Protein AF-A0A225W2Z8-F1 (afdb_monomer)

Structure (mmCIF, N/CA/C/O backbone):
data_AF-A0A225W2Z8-F1
#
_entry.id   AF-A0A225W2Z8-F1
#
loop_
_atom_site.group_PDB
_atom_site.id
_atom_site.type_symbol
_atom_site.label_atom_id
_atom_site.label_alt_id
_atom_site.label_comp_id
_atom_site.label_asym_id
_atom_site.label_entity_id
_atom_site.label_seq_id
_atom_site.pdbx_PDB_ins_code
_atom_site.Cartn_x
_atom_site.Cartn_y
_atom_site.Cartn_z
_atom_site.occupancy
_atom_site.B_iso_or_equiv
_atom_site.auth_seq_id
_atom_site.auth_comp_id
_atom_site.auth_asym_id
_atom_site.auth_atom_id
_atom_site.pdbx_PDB_model_num
ATOM 1 N N . MET A 1 1 ? -1.007 4.879 -26.611 1.00 34.97 1 MET A N 1
ATOM 2 C CA . MET A 1 1 ? -0.754 5.306 -25.219 1.00 34.97 1 MET A CA 1
ATOM 3 C C . MET A 1 1 ? 0.739 5.159 -24.977 1.00 34.97 1 MET A C 1
ATOM 5 O O . MET A 1 1 ? 1.202 4.058 -24.720 1.00 34.97 1 MET A O 1
ATOM 9 N N . TYR A 1 2 ? 1.500 6.225 -25.226 1.00 27.44 2 TYR A N 1
ATOM 10 C CA . TYR A 1 2 ? 2.958 6.210 -25.119 1.00 27.44 2 TYR A CA 1
ATOM 11 C C . TYR A 1 2 ? 3.340 6.467 -23.662 1.00 27.44 2 TYR A C 1
ATOM 13 O O . TYR A 1 2 ? 3.132 7.563 -23.153 1.00 27.44 2 TYR A O 1
ATOM 21 N N . ILE A 1 3 ? 3.859 5.443 -22.988 1.00 37.53 3 ILE A N 1
ATOM 22 C CA . ILE A 1 3 ? 4.533 5.607 -21.701 1.00 37.53 3 ILE A CA 1
ATOM 23 C C . ILE A 1 3 ? 5.933 6.115 -22.034 1.00 37.53 3 ILE A C 1
ATOM 25 O O . ILE A 1 3 ? 6.778 5.373 -22.534 1.00 37.53 3 ILE A O 1
ATOM 29 N N . VAL A 1 4 ? 6.149 7.410 -21.833 1.00 36.81 4 VAL A N 1
ATOM 30 C CA . VAL A 1 4 ? 7.463 8.033 -21.963 1.00 36.81 4 VAL A CA 1
ATOM 31 C C . VAL A 1 4 ? 8.287 7.611 -20.746 1.00 36.81 4 VAL A C 1
ATOM 33 O O . VAL A 1 4 ? 8.164 8.195 -19.675 1.00 36.81 4 VAL A O 1
ATOM 36 N N . PHE A 1 5 ? 9.134 6.593 -20.909 1.00 36.81 5 PHE A N 1
ATOM 37 C CA . PHE A 1 5 ? 10.266 6.336 -20.016 1.00 36.81 5 PHE A CA 1
ATOM 38 C C . PHE A 1 5 ? 11.314 7.437 -20.235 1.00 36.81 5 PHE A C 1
ATOM 40 O O . PHE A 1 5 ? 12.324 7.247 -20.909 1.00 36.81 5 PHE A O 1
ATOM 47 N N . ARG A 1 6 ? 11.045 8.638 -19.722 1.00 43.44 6 ARG A N 1
ATOM 48 C CA . ARG A 1 6 ? 12.100 9.605 -19.409 1.00 43.44 6 ARG A CA 1
ATOM 49 C C . ARG A 1 6 ? 12.520 9.342 -17.970 1.00 43.44 6 ARG A C 1
ATOM 51 O O . ARG A 1 6 ? 11.680 8.995 -17.155 1.00 43.44 6 ARG A O 1
ATOM 58 N N . TYR A 1 7 ? 13.801 9.550 -17.700 1.00 46.41 7 TYR A N 1
ATOM 59 C CA . TYR A 1 7 ? 14.534 9.270 -16.462 1.00 46.41 7 TYR A CA 1
ATOM 60 C C . TYR A 1 7 ? 15.228 7.897 -16.454 1.00 46.41 7 TYR A C 1
ATOM 62 O O . TYR A 1 7 ? 14.593 6.854 -16.549 1.00 46.41 7 TYR A O 1
ATOM 70 N N . TYR A 1 8 ? 16.562 7.966 -16.330 1.00 44.69 8 TYR A N 1
ATOM 71 C CA . TYR A 1 8 ? 17.598 6.915 -16.368 1.00 44.69 8 TYR A CA 1
ATOM 72 C C . TYR A 1 8 ? 18.365 6.669 -17.682 1.00 44.69 8 TYR A C 1
ATOM 74 O O . TYR A 1 8 ? 18.930 5.601 -17.876 1.00 44.69 8 TYR A O 1
ATOM 82 N N . TYR A 1 9 ? 18.532 7.698 -18.518 1.00 44.41 9 TYR A N 1
ATOM 83 C CA . TYR A 1 9 ? 19.668 7.787 -19.450 1.00 44.41 9 TYR A CA 1
ATOM 84 C C . TYR A 1 9 ? 20.242 9.207 -19.418 1.00 44.41 9 TYR A C 1
ATOM 86 O O . TYR A 1 9 ? 19.757 10.065 -20.146 1.00 44.41 9 TYR A O 1
ATOM 94 N N . ALA A 1 10 ? 21.213 9.470 -18.536 1.00 41.69 10 ALA A N 1
ATOM 95 C CA . ALA A 1 10 ? 22.244 10.507 -18.701 1.00 41.69 10 ALA A CA 1
ATOM 96 C C . ALA A 1 10 ? 23.124 10.595 -17.441 1.00 41.69 10 ALA A C 1
ATOM 98 O O . ALA A 1 10 ? 22.776 11.274 -16.480 1.00 41.69 10 ALA A O 1
ATOM 99 N N . SER A 1 11 ? 24.294 9.960 -17.478 1.00 42.09 11 SER A N 1
ATOM 100 C CA . SER A 1 11 ? 25.491 10.539 -16.864 1.00 42.09 11 SER A CA 1
ATOM 101 C C . SER A 1 11 ? 26.497 10.710 -17.996 1.00 42.09 11 SER A C 1
ATOM 103 O O . SER A 1 11 ? 27.133 9.751 -18.424 1.00 42.09 11 SER A O 1
ATOM 105 N N . CYS A 1 12 ? 26.552 11.920 -18.555 1.00 41.97 12 CYS A N 1
ATOM 106 C CA . CYS A 1 12 ? 27.582 12.329 -19.504 1.00 41.97 12 CYS A CA 1
ATOM 107 C C . CYS A 1 12 ? 28.805 12.778 -18.703 1.00 41.97 12 CYS A C 1
ATOM 109 O O . CYS A 1 12 ? 28.821 13.890 -18.185 1.00 41.97 12 CYS A O 1
ATOM 111 N N . VAL A 1 13 ? 29.823 11.925 -18.610 1.00 45.53 13 VAL A N 1
ATOM 112 C CA . VAL A 1 13 ? 31.179 12.360 -18.255 1.00 45.53 13 VAL A CA 1
ATOM 113 C C . VAL A 1 13 ? 31.948 12.468 -19.568 1.00 45.53 13 VAL A C 1
ATOM 115 O O . VAL A 1 13 ? 32.115 11.476 -20.275 1.00 45.53 13 VAL A O 1
ATOM 118 N N . ILE A 1 14 ? 32.327 13.693 -19.939 1.00 49.69 14 ILE A N 1
ATOM 119 C CA . ILE A 1 14 ? 33.088 13.980 -21.159 1.00 49.69 14 ILE A CA 1
ATOM 120 C C . ILE A 1 14 ? 34.574 13.910 -20.815 1.00 49.69 14 ILE A C 1
ATOM 122 O O . ILE A 1 14 ? 35.159 14.931 -20.486 1.00 49.69 14 ILE A O 1
ATOM 126 N N . GLU A 1 15 ? 35.174 12.726 -20.935 1.00 37.56 15 GLU A N 1
ATOM 127 C CA . GLU A 1 15 ? 36.610 12.566 -21.200 1.00 37.56 15 GLU A CA 1
ATOM 128 C C . GLU A 1 15 ? 36.826 11.318 -22.082 1.00 37.56 15 GLU A C 1
ATOM 130 O O . GLU A 1 15 ? 36.495 10.205 -21.691 1.00 37.56 15 GLU A O 1
ATOM 135 N N . GLY A 1 16 ? 37.358 11.499 -23.300 1.00 48.41 16 GLY A N 1
ATOM 136 C CA . GLY A 1 16 ? 37.983 10.420 -24.087 1.00 48.41 16 GLY A CA 1
ATOM 137 C C . GLY A 1 16 ? 37.067 9.355 -24.717 1.00 48.41 16 GLY A C 1
ATOM 138 O O . GLY A 1 16 ? 37.055 8.208 -24.292 1.00 48.41 16 GLY A O 1
ATOM 139 N N . LEU A 1 17 ? 36.351 9.730 -25.785 1.00 52.12 17 LEU A N 1
ATOM 140 C CA . LEU A 1 17 ? 35.746 8.908 -26.859 1.00 52.12 17 LEU A CA 1
ATOM 141 C C . LEU A 1 17 ? 35.832 7.361 -26.755 1.00 52.12 17 LEU A C 1
ATOM 143 O O . LEU A 1 17 ? 36.479 6.692 -27.560 1.00 52.12 17 LEU A O 1
ATOM 147 N N . ARG A 1 18 ? 35.016 6.769 -25.879 1.00 48.28 18 ARG A N 1
ATOM 148 C CA . ARG A 1 18 ? 34.330 5.499 -26.158 1.00 48.28 18 ARG A CA 1
ATOM 149 C C . ARG A 1 18 ? 32.909 5.625 -25.635 1.00 48.28 18 ARG A C 1
ATOM 151 O O . ARG A 1 18 ? 32.690 5.675 -24.431 1.00 48.28 18 ARG A O 1
ATOM 158 N N . TRP A 1 19 ? 31.937 5.705 -26.540 1.00 57.94 19 TRP A N 1
ATOM 159 C CA . TRP A 1 19 ? 30.525 5.682 -26.173 1.00 57.94 19 TRP A CA 1
ATOM 160 C C . TRP A 1 19 ? 30.210 4.313 -25.573 1.00 57.94 19 TRP A C 1
ATOM 162 O O . TRP A 1 19 ? 29.965 3.351 -26.302 1.00 57.94 19 TRP A O 1
ATOM 172 N N . ILE A 1 20 ? 30.262 4.203 -24.246 1.00 63.81 20 ILE A N 1
ATOM 173 C C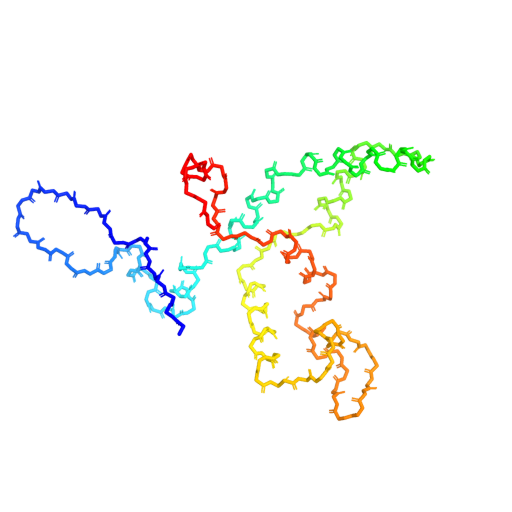A . ILE A 1 20 ? 29.757 3.026 -23.545 1.00 63.81 20 ILE A CA 1
ATOM 174 C C . ILE A 1 20 ? 28.234 3.097 -23.658 1.00 63.81 20 ILE A C 1
ATOM 176 O O . ILE A 1 20 ? 27.546 3.723 -22.858 1.00 63.81 20 ILE A O 1
ATOM 180 N N . THR A 1 21 ? 27.719 2.520 -24.737 1.00 75.50 21 THR A N 1
ATOM 181 C CA . THR A 1 21 ? 26.293 2.289 -24.939 1.00 75.50 21 THR A CA 1
ATOM 182 C C . THR A 1 21 ? 25.980 0.928 -24.333 1.00 75.50 21 THR A C 1
ATOM 184 O O . THR A 1 21 ? 26.472 -0.097 -24.792 1.00 75.50 21 THR A O 1
ATOM 187 N N . GLY A 1 22 ? 25.222 0.911 -23.240 1.00 81.25 22 GLY A N 1
ATOM 188 C CA . GLY A 1 22 ? 24.869 -0.334 -22.567 1.00 81.25 22 GLY A CA 1
ATOM 189 C C . GLY A 1 22 ? 24.212 -0.113 -21.206 1.00 81.25 22 GLY A C 1
ATOM 190 O O . GLY A 1 22 ? 24.229 1.008 -20.692 1.00 81.25 22 GLY A O 1
ATOM 191 N N . PRO A 1 23 ? 23.599 -1.160 -20.630 1.00 85.94 23 PRO A N 1
ATOM 192 C CA . PRO A 1 23 ? 23.091 -1.116 -19.266 1.00 85.94 23 PRO A CA 1
ATOM 193 C C . PRO A 1 23 ? 24.231 -0.871 -18.269 1.00 85.94 23 PRO A C 1
ATOM 195 O O . PRO A 1 23 ? 25.362 -1.300 -18.491 1.00 85.94 23 PRO A O 1
ATOM 198 N N . THR A 1 24 ? 23.933 -0.198 -17.157 1.00 89.75 24 THR A N 1
ATOM 199 C CA . THR A 1 24 ? 24.894 -0.058 -16.056 1.00 89.75 24 THR A CA 1
ATOM 200 C C . THR A 1 24 ? 25.188 -1.420 -15.427 1.00 89.75 24 THR A C 1
ATOM 202 O O . THR A 1 24 ? 24.355 -2.325 -15.491 1.00 89.75 24 THR A O 1
ATOM 205 N N . GLU A 1 25 ? 26.328 -1.553 -14.745 1.00 90.12 25 GLU A N 1
ATOM 206 C CA . GLU A 1 25 ? 26.695 -2.781 -14.018 1.00 90.12 25 GLU A CA 1
ATOM 207 C C . GLU A 1 25 ? 25.593 -3.223 -13.037 1.00 90.12 25 GLU A C 1
ATOM 209 O O . GLU A 1 25 ? 25.273 -4.402 -12.893 1.00 90.12 25 GLU A O 1
ATOM 214 N N . GLU A 1 26 ? 24.916 -2.252 -12.417 1.00 91.19 26 GLU A N 1
ATOM 215 C CA . GLU A 1 26 ? 23.790 -2.518 -11.528 1.00 91.19 26 GLU A CA 1
ATOM 216 C C . GLU A 1 26 ? 22.605 -3.179 -12.252 1.00 91.19 26 GLU A C 1
ATOM 218 O O . GLU A 1 26 ? 21.956 -4.056 -11.676 1.00 91.19 26 GLU A O 1
ATOM 223 N N . VAL A 1 27 ? 22.317 -2.798 -13.498 1.00 91.00 27 VAL A N 1
ATOM 224 C CA . VAL A 1 27 ? 21.283 -3.449 -14.316 1.00 91.00 27 VAL A CA 1
ATOM 225 C C . VAL A 1 27 ? 21.771 -4.813 -14.797 1.00 91.00 27 VAL A C 1
ATOM 227 O O . VAL A 1 27 ? 21.022 -5.783 -14.690 1.00 91.00 27 VAL A O 1
ATOM 230 N N . LEU A 1 28 ? 23.026 -4.904 -15.257 1.00 92.31 28 LEU A N 1
ATOM 231 C CA . LEU A 1 28 ? 23.645 -6.152 -15.719 1.00 92.31 28 LEU A CA 1
ATOM 232 C C . LEU A 1 28 ? 23.614 -7.236 -14.638 1.00 92.31 28 LEU A C 1
ATOM 234 O O . LEU A 1 28 ? 23.258 -8.371 -14.932 1.00 92.31 28 LEU A O 1
ATOM 238 N N . SER A 1 29 ? 23.827 -6.880 -13.370 1.00 93.81 29 SER A N 1
ATOM 239 C CA . SER A 1 29 ? 23.728 -7.828 -12.248 1.00 93.81 29 SER A CA 1
ATOM 240 C C . SER A 1 29 ? 22.348 -8.487 -12.067 1.00 93.81 29 SER A C 1
ATOM 242 O O . SER A 1 29 ? 22.221 -9.432 -11.291 1.00 93.81 29 SER A O 1
ATOM 244 N N . LYS A 1 30 ? 21.298 -7.991 -12.740 1.00 91.81 30 LYS A N 1
ATOM 245 C CA . LYS A 1 30 ? 19.899 -8.434 -12.576 1.00 91.81 30 LYS A CA 1
ATOM 246 C C . LYS A 1 30 ? 19.313 -9.089 -13.827 1.00 91.81 30 LYS A C 1
ATOM 248 O O . LYS A 1 30 ? 18.177 -9.558 -13.771 1.00 91.81 30 LYS A O 1
ATOM 253 N N . VAL A 1 31 ? 20.045 -9.128 -14.944 1.00 92.81 31 VAL A N 1
ATOM 254 C CA . VAL A 1 31 ? 19.509 -9.586 -16.244 1.00 92.81 31 VAL A CA 1
ATOM 255 C C . VAL A 1 31 ? 19.158 -11.072 -16.265 1.00 92.81 31 VAL A C 1
ATOM 257 O O . VAL A 1 31 ? 18.219 -11.458 -16.955 1.00 92.81 31 VAL A O 1
ATOM 260 N N . GLU A 1 32 ? 1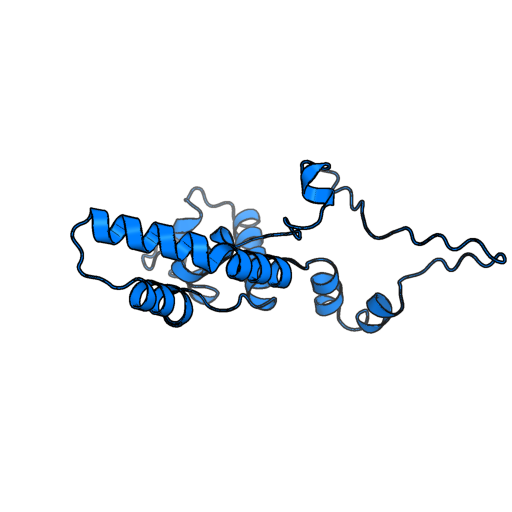9.838 -11.881 -15.449 1.00 94.56 32 GLU A N 1
ATOM 261 C CA . GLU A 1 32 ? 19.587 -13.324 -15.317 1.00 94.56 32 GLU A CA 1
ATOM 262 C C . GLU A 1 32 ? 18.196 -13.643 -14.744 1.00 94.56 32 GLU A C 1
ATOM 264 O O . GLU A 1 32 ? 17.688 -14.756 -14.879 1.00 94.56 32 GLU A O 1
ATOM 269 N N . SER A 1 33 ? 17.538 -12.668 -14.107 1.00 93.25 33 SER A N 1
ATOM 270 C CA . SER A 1 33 ? 16.178 -12.819 -13.604 1.00 93.25 33 SER A CA 1
ATOM 271 C C . SER A 1 33 ? 15.271 -11.735 -14.186 1.00 93.25 33 SER A C 1
ATOM 273 O O . SER A 1 33 ? 15.271 -10.604 -13.692 1.00 93.25 33 SER A O 1
ATOM 275 N N . PRO A 1 34 ? 14.400 -12.076 -15.157 1.00 89.12 34 PRO A N 1
ATOM 276 C CA . PRO A 1 34 ? 13.423 -11.136 -15.706 1.00 89.12 34 PRO A CA 1
ATOM 277 C C . PRO A 1 34 ? 12.567 -10.469 -14.624 1.00 89.12 34 PRO A C 1
ATOM 279 O O . PRO A 1 34 ? 12.192 -9.305 -14.750 1.00 89.12 34 PRO A O 1
ATOM 282 N N . LEU A 1 35 ? 12.294 -11.185 -13.526 1.00 88.00 35 LEU A N 1
ATOM 283 C CA . LEU A 1 35 ? 11.562 -10.642 -12.389 1.00 88.00 35 LEU A CA 1
ATOM 284 C C . LEU A 1 35 ? 12.382 -9.599 -11.623 1.00 88.00 35 LEU A C 1
ATOM 286 O O . LEU A 1 35 ? 11.857 -8.536 -11.311 1.00 88.00 35 LEU A O 1
ATOM 290 N N . GLN A 1 36 ? 13.654 -9.864 -11.321 1.00 88.25 36 GLN A N 1
ATOM 291 C CA . GLN A 1 36 ? 14.500 -8.879 -10.639 1.00 88.25 36 GLN A CA 1
ATOM 292 C C . GLN A 1 36 ? 14.743 -7.649 -11.512 1.00 88.25 36 GLN A C 1
ATOM 294 O O . GLN A 1 36 ? 14.688 -6.531 -11.002 1.00 88.25 36 GLN A O 1
ATOM 299 N N . LEU A 1 37 ? 14.941 -7.843 -12.818 1.00 91.00 37 LEU A N 1
ATOM 300 C CA . LEU A 1 37 ? 15.066 -6.755 -13.782 1.00 91.00 37 LEU A CA 1
ATOM 301 C C . LEU A 1 37 ? 13.784 -5.913 -13.852 1.00 91.00 37 LEU A C 1
ATOM 303 O O . LEU A 1 37 ? 13.848 -4.690 -13.789 1.00 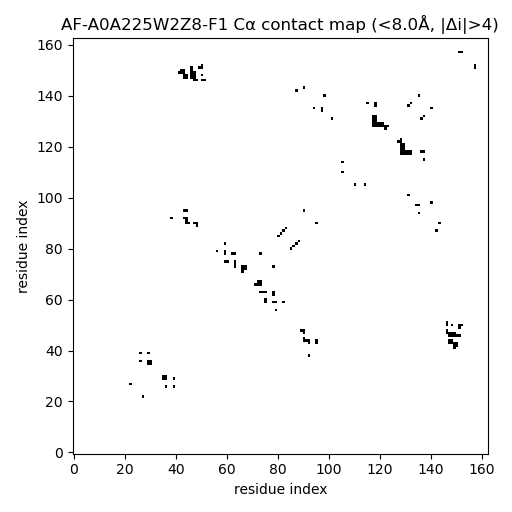91.00 37 LEU A O 1
ATOM 307 N N . PHE A 1 38 ? 12.610 -6.545 -13.913 1.00 88.06 38 PHE A N 1
ATOM 308 C CA . PHE A 1 38 ? 11.332 -5.829 -13.878 1.00 88.06 38 PHE A CA 1
ATOM 309 C C . PHE A 1 38 ? 11.175 -5.006 -12.591 1.00 88.06 38 PHE A C 1
ATOM 311 O O . PHE A 1 38 ? 10.786 -3.840 -12.626 1.00 88.06 38 PHE A O 1
ATOM 318 N N . LEU A 1 39 ? 11.518 -5.599 -11.446 1.00 86.88 39 LEU A N 1
ATOM 319 C CA . LEU A 1 39 ? 11.411 -4.948 -10.143 1.00 86.88 39 LEU A CA 1
ATOM 320 C C . LEU A 1 39 ? 12.448 -3.846 -9.923 1.00 86.88 39 LEU A C 1
ATOM 322 O O . LEU A 1 39 ? 12.182 -2.919 -9.159 1.00 86.88 39 LEU A O 1
ATOM 326 N N . PHE A 1 40 ? 13.593 -3.911 -10.603 1.00 86.62 40 PHE A N 1
ATOM 327 C CA . PHE A 1 40 ? 14.595 -2.849 -10.593 1.00 86.62 40 PHE A CA 1
ATOM 328 C C . PHE A 1 40 ? 14.006 -1.516 -11.069 1.00 86.62 40 PHE A C 1
ATOM 330 O O . PHE A 1 40 ? 14.200 -0.487 -10.426 1.00 86.62 40 PHE A O 1
ATOM 337 N N . PHE A 1 41 ? 13.214 -1.553 -12.141 1.00 86.62 41 PHE A N 1
ATOM 338 C CA . PHE A 1 41 ? 12.551 -0.372 -12.698 1.00 86.62 41 PHE A CA 1
ATOM 339 C C . PHE A 1 41 ? 11.240 -0.005 -11.993 1.00 86.62 41 PHE A C 1
ATOM 341 O O . PHE A 1 41 ? 10.613 0.994 -12.343 1.00 86.62 41 PHE A O 1
ATOM 348 N N . LEU A 1 42 ? 10.822 -0.779 -10.988 1.00 87.38 42 LEU A N 1
ATOM 349 C CA . LEU A 1 42 ? 9.574 -0.567 -10.266 1.00 87.38 42 LEU A CA 1
ATOM 350 C C . LEU A 1 42 ? 9.828 -0.398 -8.758 1.00 87.38 42 LEU A C 1
ATOM 352 O O . LEU A 1 42 ? 9.468 -1.268 -7.956 1.00 87.38 42 LEU A O 1
ATOM 356 N N . PRO A 1 43 ? 10.395 0.746 -8.324 1.00 87.00 43 PRO A N 1
ATOM 357 C CA . PRO A 1 43 ? 10.789 0.973 -6.933 1.00 87.00 43 PRO A CA 1
ATOM 358 C C . PRO A 1 43 ? 9.597 1.186 -5.982 1.00 87.00 43 PRO A C 1
ATOM 360 O O . PRO A 1 43 ? 9.793 1.552 -4.823 1.00 87.00 43 PRO A O 1
ATOM 363 N N . CYS A 1 44 ? 8.358 0.939 -6.424 1.00 91.12 44 CYS A N 1
ATOM 364 C CA . CYS A 1 44 ? 7.140 1.296 -5.704 1.00 91.12 44 CYS A CA 1
ATOM 365 C C . CYS A 1 44 ? 7.100 0.743 -4.282 1.00 91.12 44 CYS A C 1
ATOM 367 O O . CYS A 1 44 ? 6.686 1.451 -3.375 1.00 91.12 44 CYS A O 1
ATOM 369 N N . ALA A 1 45 ? 7.539 -0.497 -4.045 1.00 93.00 45 ALA A N 1
ATOM 370 C CA . ALA A 1 45 ? 7.553 -1.049 -2.688 1.00 93.00 45 ALA A CA 1
ATOM 371 C C . ALA A 1 45 ? 8.456 -0.224 -1.755 1.00 93.00 45 ALA A C 1
ATOM 373 O O . ALA A 1 45 ? 8.059 0.111 -0.638 1.00 93.00 45 ALA A O 1
ATOM 374 N N . ARG A 1 46 ? 9.649 0.155 -2.230 1.00 92.56 46 ARG A N 1
ATOM 375 C CA . ARG A 1 46 ? 10.599 0.979 -1.478 1.00 92.56 46 ARG A CA 1
ATOM 376 C C . ARG A 1 46 ? 10.021 2.364 -1.206 1.00 92.56 46 ARG A C 1
ATOM 378 O O . ARG A 1 46 ? 9.984 2.778 -0.048 1.00 92.56 46 ARG A O 1
ATOM 385 N N . GLU A 1 47 ? 9.526 3.040 -2.239 1.00 92.50 47 GLU A N 1
ATOM 386 C CA . GLU A 1 47 ? 9.014 4.409 -2.102 1.00 92.50 47 GLU A CA 1
ATOM 387 C C . GLU A 1 47 ? 7.709 4.467 -1.290 1.00 92.50 47 GLU A C 1
ATOM 389 O O . GLU A 1 47 ? 7.531 5.362 -0.468 1.00 92.50 47 GLU A O 1
ATOM 394 N N . SER A 1 48 ? 6.841 3.458 -1.398 1.00 94.19 48 SER A N 1
ATOM 395 C CA . SER A 1 48 ? 5.618 3.349 -0.583 1.00 94.19 48 SER A CA 1
ATOM 396 C C . SER A 1 48 ? 5.920 3.177 0.907 1.00 94.19 48 SER A C 1
ATOM 398 O O . SER A 1 48 ? 5.292 3.811 1.757 1.00 94.19 48 SER A O 1
ATOM 400 N N . ASN A 1 49 ? 6.897 2.330 1.247 1.00 94.88 49 ASN A N 1
ATOM 401 C CA . ASN A 1 49 ? 7.319 2.143 2.637 1.00 94.88 49 ASN A CA 1
ATOM 402 C C . ASN A 1 49 ? 8.004 3.398 3.190 1.00 94.88 49 ASN A C 1
ATOM 404 O O . ASN A 1 49 ? 7.741 3.791 4.327 1.00 94.88 49 ASN A O 1
ATOM 408 N N . ARG A 1 50 ? 8.833 4.059 2.374 1.00 94.38 50 ARG A N 1
ATOM 409 C CA . ARG A 1 50 ? 9.465 5.340 2.712 1.00 94.38 50 ARG A CA 1
ATOM 410 C C . AR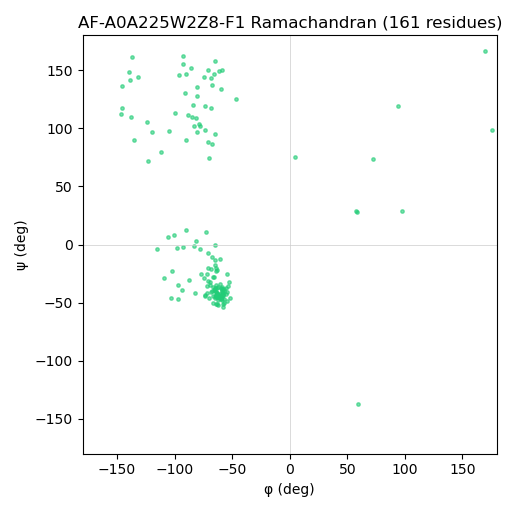G A 1 50 ? 8.417 6.416 2.993 1.00 94.38 50 ARG A C 1
ATOM 412 O O . ARG A 1 50 ? 8.496 7.095 4.014 1.00 94.38 50 ARG A O 1
ATOM 419 N N . TYR A 1 51 ? 7.406 6.534 2.133 1.00 93.62 51 TYR A N 1
ATOM 420 C CA . TYR A 1 51 ? 6.291 7.451 2.341 1.00 93.62 51 TYR A CA 1
ATOM 421 C C . TYR A 1 51 ? 5.553 7.163 3.652 1.00 93.62 51 TYR A C 1
ATOM 423 O O . TYR A 1 51 ? 5.321 8.089 4.433 1.00 93.62 51 TYR A O 1
ATOM 431 N N . TYR A 1 52 ? 5.223 5.891 3.915 1.00 94.50 52 TYR A N 1
ATOM 432 C CA . TYR A 1 52 ? 4.555 5.484 5.152 1.00 94.50 52 TYR A CA 1
ATOM 433 C C . TYR A 1 52 ? 5.332 5.941 6.389 1.00 94.50 52 TYR A C 1
ATOM 435 O O . TYR A 1 52 ? 4.742 6.531 7.289 1.00 94.50 52 TYR A O 1
ATOM 443 N N . GLN A 1 53 ? 6.644 5.689 6.422 1.00 94.12 53 GLN A N 1
ATOM 444 C CA . GLN A 1 53 ? 7.493 6.033 7.563 1.00 94.12 53 GLN A CA 1
ATOM 445 C C . GLN A 1 53 ? 7.541 7.543 7.799 1.00 94.12 53 GLN A C 1
ATOM 447 O O . GLN A 1 53 ? 7.371 7.989 8.931 1.00 94.12 53 GLN A O 1
ATOM 452 N N . ARG A 1 54 ? 7.709 8.331 6.732 1.00 93.88 54 ARG A N 1
ATOM 453 C CA . ARG A 1 54 ? 7.791 9.796 6.825 1.00 93.88 54 ARG A CA 1
ATOM 454 C C . ARG A 1 54 ? 6.514 10.438 7.363 1.00 93.88 54 ARG A C 1
ATOM 456 O O . ARG A 1 54 ? 6.601 11.377 8.140 1.00 93.88 54 ARG A O 1
ATOM 463 N N . HIS A 1 55 ? 5.349 9.902 7.006 1.00 92.50 55 HIS A N 1
ATOM 464 C CA . HIS A 1 55 ? 4.052 10.473 7.392 1.00 92.50 55 HIS A CA 1
ATOM 465 C C . HIS A 1 55 ? 3.400 9.754 8.581 1.00 92.50 55 HIS A C 1
ATOM 467 O O . HIS A 1 55 ? 2.235 10.007 8.898 1.00 92.50 55 HIS A O 1
ATOM 473 N N . LEU A 1 56 ? 4.111 8.828 9.235 1.00 95.06 56 LEU A N 1
ATOM 474 C CA . LEU A 1 56 ? 3.553 8.033 10.327 1.00 95.06 56 LEU A CA 1
ATOM 475 C C . LEU A 1 56 ? 3.139 8.912 11.510 1.00 95.06 56 LEU A C 1
ATOM 477 O O . LEU A 1 56 ? 2.022 8.769 11.999 1.00 95.06 56 LEU A O 1
ATOM 481 N N . ASN A 1 57 ? 4.007 9.830 11.940 1.00 96.38 57 ASN A N 1
ATOM 482 C CA . ASN A 1 57 ? 3.728 10.697 13.087 1.00 96.38 57 ASN A CA 1
ATOM 483 C C . ASN A 1 57 ? 2.513 11.591 12.839 1.00 96.38 57 ASN A C 1
ATOM 485 O O . ASN A 1 57 ? 1.556 11.522 13.601 1.00 96.38 57 ASN A O 1
ATOM 489 N N . GLU A 1 58 ? 2.493 12.321 11.724 1.00 96.12 58 GLU A N 1
ATOM 490 C CA . GLU A 1 58 ? 1.368 13.191 11.352 1.00 96.12 58 GLU A CA 1
ATOM 491 C C . GLU A 1 58 ? 0.050 12.416 11.224 1.00 96.12 58 GLU A C 1
ATOM 493 O O . GLU A 1 58 ? -1.027 12.890 11.599 1.00 96.12 58 GLU A O 1
ATOM 498 N N . ARG A 1 59 ? 0.111 11.191 10.684 1.00 95.00 59 ARG A N 1
ATOM 499 C CA . ARG A 1 59 ? -1.055 10.309 10.610 1.00 95.00 59 ARG A CA 1
ATOM 500 C C . ARG A 1 59 ? -1.534 9.911 12.003 1.00 95.00 59 ARG A C 1
ATOM 502 O O . ARG A 1 59 ? -2.740 9.949 12.239 1.00 95.00 59 ARG A O 1
ATOM 509 N N . VAL A 1 60 ? -0.622 9.521 12.891 1.00 97.25 60 VAL A N 1
ATOM 510 C CA . VAL A 1 60 ? -0.936 9.146 14.276 1.00 97.25 60 VAL A CA 1
ATOM 511 C C . VAL A 1 60 ? -1.520 10.328 15.035 1.00 97.25 60 VAL A C 1
ATOM 513 O O . VAL A 1 60 ? -2.530 10.143 15.705 1.00 97.25 60 VAL A O 1
ATOM 516 N N . ASP A 1 61 ? -0.976 11.533 14.862 1.00 97.81 61 ASP A N 1
ATOM 517 C CA . ASP A 1 61 ? -1.503 12.757 15.470 1.00 97.81 61 ASP A CA 1
ATOM 518 C C . ASP A 1 61 ? -2.951 12.986 15.049 1.00 97.81 61 ASP A C 1
ATOM 520 O O . ASP A 1 61 ? -3.838 13.100 15.891 1.00 97.81 61 ASP A O 1
ATOM 524 N N . ARG A 1 62 ? -3.231 12.941 13.743 1.00 97.06 62 ARG A N 1
ATOM 525 C CA . ARG A 1 62 ? -4.598 13.082 13.228 1.00 97.06 62 ARG A CA 1
ATOM 526 C C . ARG A 1 62 ? -5.534 11.989 13.753 1.00 97.06 62 ARG A C 1
ATOM 528 O O . ARG A 1 62 ? -6.676 12.271 14.101 1.00 97.06 62 ARG A O 1
ATOM 535 N N . MET A 1 63 ? -5.076 10.738 13.804 1.00 95.88 63 MET A N 1
ATOM 536 C CA . MET A 1 63 ? -5.873 9.623 14.330 1.00 95.88 63 MET A CA 1
ATOM 537 C C . MET A 1 63 ? -6.168 9.780 15.823 1.00 95.88 63 MET A C 1
ATOM 539 O O . MET A 1 63 ? -7.283 9.488 16.247 1.00 95.88 63 MET A O 1
ATOM 543 N N . TYR A 1 64 ? -5.188 10.238 16.599 1.00 97.50 64 TYR A N 1
ATOM 544 C CA . TYR A 1 64 ? -5.330 10.524 18.019 1.00 97.50 64 TYR A CA 1
ATOM 545 C C . TYR A 1 64 ? -6.341 11.650 18.251 1.00 97.50 64 TYR A C 1
ATOM 547 O O . TYR A 1 64 ? -7.314 11.444 18.971 1.00 97.50 64 TYR A O 1
ATOM 555 N N . GLN A 1 65 ? -6.194 12.781 17.553 1.00 96.81 65 GLN A N 1
ATOM 556 C CA . GLN A 1 65 ? -7.123 13.910 17.671 1.00 96.81 65 GLN A CA 1
ATOM 557 C C . GLN A 1 65 ? -8.561 13.518 17.311 1.00 96.81 65 GLN A C 1
ATOM 559 O O . GLN A 1 65 ? -9.493 13.877 18.023 1.00 96.81 65 GLN A O 1
ATOM 564 N N . ASN A 1 66 ? -8.756 12.709 16.264 1.00 96.44 66 ASN A N 1
ATOM 565 C CA . ASN A 1 66 ? -10.087 12.227 15.887 1.00 96.44 66 ASN A CA 1
ATOM 566 C C . ASN A 1 66 ? -10.732 11.329 16.961 1.00 96.44 66 ASN A C 1
ATOM 568 O O . ASN A 1 66 ? -11.950 11.364 17.134 1.00 96.44 66 ASN A O 1
ATOM 572 N N . ARG A 1 67 ? -9.937 10.519 17.672 1.00 95.38 67 ARG A N 1
ATOM 573 C CA . ARG A 1 67 ? -10.429 9.655 18.759 1.00 95.38 67 ARG A CA 1
ATOM 574 C C . ARG A 1 67 ? -10.778 10.458 20.005 1.00 95.38 67 ARG A C 1
ATOM 576 O O . ARG A 1 67 ? -11.862 10.278 20.547 1.00 95.38 67 ARG A O 1
ATOM 583 N N . VAL A 1 68 ? -9.916 11.398 20.390 1.00 94.88 68 VAL A N 1
ATOM 584 C CA . VAL A 1 68 ? -10.184 12.324 21.500 1.00 94.88 68 VAL A CA 1
ATOM 585 C C . VAL A 1 68 ? -11.434 13.160 21.215 1.00 94.88 68 VAL A C 1
ATOM 587 O O . VAL A 1 68 ? -12.302 13.268 22.073 1.00 94.88 68 VAL A O 1
ATOM 590 N N . ALA A 1 69 ? -11.594 13.666 19.988 1.00 95.50 69 ALA A N 1
ATOM 591 C CA . ALA A 1 69 ? -12.804 14.379 19.565 1.00 95.50 69 ALA A CA 1
ATOM 592 C C . ALA A 1 69 ? -14.073 13.504 19.594 1.00 95.50 69 ALA A C 1
ATOM 594 O O . ALA A 1 69 ? -15.181 14.026 19.673 1.00 95.50 69 ALA A O 1
ATOM 595 N N . SER A 1 70 ? -13.915 12.178 19.549 1.00 95.31 70 SER 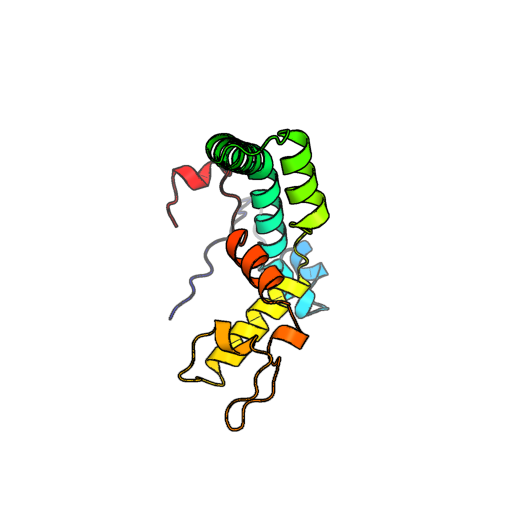A N 1
ATOM 596 C CA . SER A 1 70 ? -15.000 11.202 19.707 1.00 95.31 70 SER A CA 1
ATOM 597 C C . SER A 1 70 ? -15.208 10.777 21.171 1.00 95.31 70 SER A C 1
ATOM 599 O O . SER A 1 70 ? -15.926 9.813 21.423 1.00 95.31 70 SER A O 1
ATOM 601 N N . ASN A 1 71 ? -14.595 11.486 22.130 1.00 94.50 71 ASN A N 1
ATOM 602 C CA . ASN A 1 71 ? -14.585 11.188 23.566 1.00 94.50 71 ASN A CA 1
ATOM 603 C C . ASN A 1 71 ? -14.013 9.801 23.923 1.00 94.50 71 ASN A C 1
ATOM 605 O O . ASN A 1 71 ? -14.384 9.218 24.940 1.00 94.50 71 ASN A O 1
ATOM 609 N N . GLU A 1 72 ? -13.110 9.253 23.102 1.00 94.44 72 GLU A N 1
ATOM 610 C CA . GLU A 1 72 ? -12.364 8.041 23.456 1.00 94.44 72 GLU A CA 1
ATOM 611 C C . GLU A 1 72 ? -11.182 8.387 24.372 1.00 94.44 72 GLU A C 1
ATOM 613 O O . GLU A 1 72 ? -10.333 9.210 24.023 1.00 94.44 72 GLU A O 1
ATOM 618 N N . GLU A 1 73 ? -11.072 7.698 25.509 1.00 92.69 73 GLU A N 1
ATOM 619 C CA . GLU A 1 73 ? -9.882 7.754 26.359 1.00 92.69 73 GLU A CA 1
ATOM 620 C C . GLU A 1 73 ? -8.799 6.833 25.779 1.00 92.69 73 GLU A C 1
ATOM 622 O O . GLU A 1 73 ? -8.804 5.612 25.948 1.00 92.69 73 GLU A O 1
ATOM 627 N N . VAL A 1 74 ? -7.882 7.420 25.014 1.00 95.19 74 VAL A N 1
ATOM 628 C CA . VAL A 1 74 ? -6.776 6.715 24.364 1.00 95.19 74 VAL A CA 1
ATOM 629 C C . VAL A 1 74 ? -5.520 7.563 24.461 1.00 95.19 74 VAL A C 1
ATOM 631 O O . VAL A 1 74 ? -5.603 8.784 24.431 1.00 95.19 74 VAL A O 1
ATOM 634 N N . THR A 1 75 ? -4.349 6.939 24.541 1.00 96.75 75 THR A N 1
ATOM 635 C CA . THR A 1 75 ? -3.071 7.653 24.455 1.00 96.75 75 THR A CA 1
ATOM 636 C C . THR A 1 75 ? -2.560 7.685 23.018 1.00 96.75 75 THR A C 1
ATOM 638 O O . THR A 1 75 ? -2.866 6.808 22.200 1.00 96.75 75 THR A O 1
ATOM 641 N N . ARG A 1 76 ? -1.735 8.681 22.691 1.00 96.75 76 ARG A N 1
ATO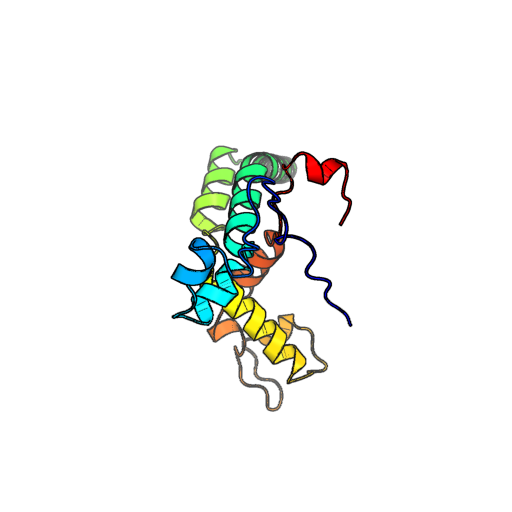M 642 C CA . ARG A 1 76 ? -1.093 8.776 21.374 1.00 96.75 76 ARG A CA 1
ATOM 643 C C . ARG A 1 76 ? -0.224 7.546 21.090 1.00 96.75 76 ARG A C 1
ATOM 645 O O . ARG A 1 76 ? -0.217 7.034 19.972 1.00 96.75 76 ARG A O 1
ATOM 652 N N . GLU A 1 77 ? 0.457 7.035 22.108 1.00 96.88 77 GLU A N 1
ATOM 653 C CA . GLU A 1 77 ? 1.321 5.855 22.050 1.00 96.88 77 GLU A CA 1
ATOM 654 C C . GLU A 1 77 ? 0.516 4.596 21.713 1.00 96.88 77 GLU A C 1
ATOM 656 O O . GLU A 1 77 ? 0.936 3.798 20.875 1.00 96.88 77 GLU A O 1
ATOM 661 N N . ALA A 1 78 ? -0.680 4.438 22.291 1.00 95.94 78 ALA A N 1
ATOM 662 C CA . ALA A 1 78 ? -1.568 3.325 21.966 1.00 95.94 78 ALA A CA 1
ATOM 663 C C . ALA A 1 78 ? -2.054 3.387 20.507 1.00 95.94 78 ALA A C 1
ATOM 665 O O . ALA A 1 78 ? -2.150 2.355 19.832 1.00 95.94 78 ALA A O 1
ATOM 666 N N . VAL A 1 79 ? -2.324 4.592 19.990 1.00 96.81 79 VAL A N 1
ATOM 667 C CA . VAL A 1 79 ? -2.666 4.799 18.573 1.00 96.81 79 VAL A CA 1
ATOM 668 C C . VAL A 1 79 ? -1.485 4.442 17.671 1.00 96.81 79 VAL A C 1
ATOM 670 O O . VAL A 1 79 ? -1.686 3.732 16.681 1.00 96.81 79 VAL A O 1
ATOM 673 N N . LEU A 1 80 ? -0.270 4.874 18.025 1.00 96.56 80 LEU A N 1
ATOM 674 C CA . LEU A 1 80 ? 0.958 4.545 17.300 1.00 96.56 80 LEU A CA 1
ATOM 675 C C . LEU A 1 80 ? 1.173 3.030 17.230 1.00 96.56 80 LEU A C 1
ATOM 677 O O . LEU A 1 80 ? 1.289 2.503 16.128 1.00 96.56 80 LEU A O 1
ATOM 681 N N . LEU A 1 81 ? 1.154 2.334 18.373 1.00 95.69 81 LEU A N 1
ATOM 682 C CA . LEU A 1 81 ? 1.329 0.877 18.450 1.00 95.69 81 LEU A CA 1
ATOM 683 C C . LEU A 1 81 ? 0.285 0.133 17.613 1.00 95.69 81 LEU A C 1
ATOM 685 O O . LEU A 1 81 ? 0.601 -0.792 16.869 1.00 95.69 81 LEU A O 1
ATOM 689 N N . ASN A 1 82 ? -0.979 0.553 17.674 1.00 93.75 82 ASN A N 1
ATOM 690 C CA . ASN A 1 82 ? -2.020 -0.048 16.847 1.00 93.75 82 ASN A CA 1
ATOM 691 C C . ASN A 1 82 ? -1.751 0.165 15.345 1.00 93.75 82 ASN A C 1
ATOM 693 O O . ASN A 1 82 ? -1.921 -0.761 14.548 1.00 93.75 82 ASN A O 1
ATOM 697 N N . GLU A 1 83 ? -1.326 1.362 14.942 1.00 94.06 83 GLU A N 1
ATOM 698 C CA . GLU A 1 83 ? -1.033 1.670 13.542 1.00 94.06 83 GLU A CA 1
ATOM 699 C C . GLU A 1 83 ? 0.207 0.913 13.027 1.00 94.06 83 GLU A C 1
ATOM 701 O O . GLU A 1 83 ? 0.160 0.374 11.916 1.00 94.06 83 GLU A O 1
ATOM 706 N N . THR A 1 84 ? 1.273 0.792 13.826 1.00 93.31 84 THR A N 1
ATOM 707 C CA . THR A 1 84 ? 2.534 0.139 13.432 1.00 93.31 84 THR A CA 1
ATOM 708 C C . THR A 1 84 ? 2.512 -1.380 13.549 1.00 93.31 84 THR A C 1
ATOM 710 O O . THR A 1 84 ? 3.012 -2.048 12.649 1.00 93.31 84 THR A O 1
ATOM 713 N N . GLU A 1 85 ? 1.934 -1.942 14.611 1.00 88.75 85 GLU A N 1
ATOM 714 C CA . GLU A 1 85 ? 2.001 -3.385 14.881 1.00 88.75 85 GLU A CA 1
ATOM 715 C C . GLU A 1 85 ? 0.797 -4.140 14.317 1.00 88.75 85 GLU A C 1
ATOM 717 O O . GLU A 1 85 ? 0.925 -5.249 13.790 1.00 88.75 85 GLU A O 1
ATOM 722 N N . LYS A 1 86 ? -0.401 -3.548 14.415 1.00 86.88 86 LYS A N 1
ATOM 723 C CA . LYS A 1 86 ? -1.651 -4.239 14.059 1.00 86.88 86 LYS A CA 1
ATOM 724 C C . LYS A 1 86 ? -2.125 -3.910 12.649 1.00 86.88 86 LYS A C 1
ATOM 726 O O . LYS A 1 86 ? -2.730 -4.765 11.997 1.00 86.88 86 LYS A O 1
ATOM 731 N N . LYS A 1 87 ? -1.914 -2.678 12.172 1.00 87.69 87 LYS A N 1
ATOM 732 C CA . LYS A 1 87 ? -2.504 -2.201 10.906 1.00 87.69 87 LYS A CA 1
ATOM 733 C C . LYS A 1 87 ? -1.527 -2.171 9.741 1.00 87.69 87 LYS A C 1
ATOM 735 O O . LYS A 1 87 ? -1.900 -2.588 8.639 1.00 87.69 87 LYS A O 1
ATOM 740 N N . HIS A 1 88 ? -0.318 -1.656 9.931 1.00 90.44 88 HIS A N 1
ATOM 741 C CA . HIS A 1 88 ? 0.679 -1.597 8.873 1.00 90.44 88 HIS A CA 1
ATOM 742 C C . HIS A 1 88 ? 1.652 -2.774 8.939 1.00 90.44 88 HIS A C 1
ATOM 744 O O . HIS A 1 88 ? 2.014 -3.267 9.995 1.00 90.44 88 HIS A O 1
ATOM 750 N N . LYS A 1 89 ? 2.082 -3.224 7.763 1.00 92.56 89 LYS A N 1
ATOM 751 C CA . LYS A 1 89 ? 3.215 -4.134 7.590 1.00 92.56 89 LYS A CA 1
ATOM 752 C C . LYS A 1 89 ? 3.990 -3.644 6.384 1.00 92.56 89 LYS A C 1
ATOM 754 O O . LYS A 1 89 ? 3.339 -3.277 5.397 1.00 92.56 89 LYS A O 1
ATOM 759 N N . THR A 1 90 ? 5.316 -3.718 6.438 1.00 95.06 90 THR A N 1
ATOM 760 C CA . THR A 1 90 ? 6.192 -3.385 5.311 1.00 95.06 90 THR A CA 1
ATOM 761 C C . THR A 1 90 ? 5.669 -4.034 4.037 1.00 95.06 90 THR A C 1
ATOM 763 O O . THR A 1 90 ? 5.393 -5.236 4.004 1.00 95.06 90 THR A O 1
ATOM 766 N N . ILE A 1 91 ? 5.456 -3.220 3.010 1.00 94.69 91 ILE A N 1
ATOM 767 C CA . ILE A 1 91 ? 4.989 -3.657 1.700 1.00 94.69 91 ILE A CA 1
ATOM 768 C C . ILE A 1 91 ? 6.151 -4.357 1.011 1.00 94.69 91 ILE A C 1
ATOM 770 O O . ILE A 1 91 ? 7.201 -3.754 0.788 1.00 94.69 91 ILE A O 1
ATOM 774 N N . LYS A 1 92 ? 5.976 -5.636 0.689 1.00 92.69 92 LYS A N 1
ATOM 775 C CA . LYS A 1 92 ? 6.982 -6.402 -0.047 1.00 92.69 92 LYS A CA 1
ATOM 776 C C . LYS A 1 92 ? 6.798 -6.209 -1.542 1.00 92.69 92 LYS A C 1
ATOM 778 O O . LYS A 1 92 ? 5.682 -6.062 -2.036 1.00 92.69 92 LYS A O 1
ATOM 783 N N . THR A 1 93 ? 7.888 -6.325 -2.286 1.00 91.19 93 THR A N 1
ATOM 784 C CA . THR A 1 93 ? 7.864 -6.223 -3.745 1.00 91.19 93 THR A CA 1
ATOM 785 C C . THR A 1 93 ? 6.947 -7.264 -4.402 1.00 91.19 93 THR A C 1
ATOM 787 O O . THR A 1 93 ? 6.215 -6.947 -5.335 1.00 91.19 93 THR A O 1
ATOM 790 N N . GLN A 1 94 ? 6.883 -8.481 -3.852 1.00 89.50 94 GLN A N 1
ATOM 791 C CA . GLN A 1 94 ? 5.937 -9.511 -4.297 1.00 89.50 94 GLN A CA 1
ATOM 792 C C . GLN A 1 94 ? 4.468 -9.079 -4.151 1.00 89.50 94 GLN A C 1
ATOM 794 O O . GLN A 1 94 ? 3.634 -9.432 -4.979 1.00 89.50 94 GLN A O 1
ATOM 799 N N . GLU A 1 95 ? 4.125 -8.295 -3.127 1.00 92.56 95 GLU A N 1
ATOM 800 C CA . GLU A 1 95 ? 2.748 -7.828 -2.957 1.00 92.56 95 GLU A CA 1
ATOM 801 C C . GLU A 1 95 ? 2.365 -6.789 -4.019 1.00 92.56 95 GLU A C 1
ATOM 803 O O . GLU A 1 95 ? 1.219 -6.776 -4.463 1.00 92.56 95 GLU A O 1
ATOM 808 N N . ILE A 1 96 ? 3.323 -5.980 -4.491 1.00 92.44 96 ILE A N 1
ATOM 809 C CA . ILE A 1 96 ? 3.120 -5.094 -5.647 1.00 92.44 96 ILE A CA 1
ATOM 810 C C . ILE A 1 96 ? 2.832 -5.919 -6.905 1.00 92.44 96 ILE A C 1
ATOM 812 O O . ILE A 1 96 ? 1.905 -5.594 -7.645 1.00 92.44 96 ILE A O 1
ATOM 816 N N . ILE A 1 97 ? 3.553 -7.026 -7.110 1.00 91.94 97 ILE A N 1
ATOM 817 C CA . ILE A 1 97 ? 3.290 -7.949 -8.225 1.00 91.94 97 ILE A CA 1
ATOM 818 C C . ILE A 1 97 ? 1.885 -8.542 -8.115 1.00 91.94 97 ILE A C 1
ATOM 820 O O . ILE A 1 97 ? 1.159 -8.558 -9.107 1.00 91.94 97 ILE A O 1
ATOM 824 N N . HIS A 1 98 ? 1.457 -8.971 -6.923 1.00 92.25 98 HIS A N 1
ATOM 825 C CA . HIS A 1 98 ? 0.084 -9.438 -6.730 1.00 92.25 98 HIS A CA 1
ATOM 826 C C . HIS A 1 98 ? -0.932 -8.342 -7.076 1.00 92.25 98 HIS A C 1
ATOM 828 O O . HIS A 1 98 ? -1.879 -8.621 -7.802 1.00 92.25 98 HIS A O 1
ATOM 834 N N . CYS A 1 99 ? -0.732 -7.095 -6.632 1.00 92.69 99 CYS A N 1
ATOM 835 C CA . CYS A 1 99 ? -1.610 -5.976 -6.991 1.00 92.69 99 CYS A CA 1
ATOM 836 C C . CYS A 1 99 ? -1.703 -5.773 -8.507 1.00 92.69 99 CYS A C 1
ATOM 838 O O . CYS A 1 99 ? -2.809 -5.663 -9.035 1.00 92.69 99 CYS A O 1
ATOM 840 N N . ILE A 1 100 ? -0.566 -5.773 -9.207 1.00 91.88 100 ILE A N 1
ATOM 841 C CA . ILE A 1 100 ? -0.519 -5.674 -10.672 1.00 91.88 100 ILE A CA 1
ATOM 842 C C . ILE A 1 100 ? -1.276 -6.842 -11.307 1.00 91.88 100 ILE A C 1
ATOM 844 O O . ILE A 1 100 ? -2.118 -6.623 -12.175 1.00 91.88 100 ILE A O 1
ATOM 848 N N . GLY A 1 101 ? -1.056 -8.067 -10.825 1.00 92.06 101 GLY A N 1
ATOM 849 C CA . GLY A 1 101 ? -1.778 -9.256 -11.275 1.00 92.06 101 GLY A CA 1
ATOM 850 C C . GLY A 1 101 ? -3.294 -9.135 -11.097 1.00 92.06 101 GLY A C 1
ATOM 851 O O . GLY A 1 101 ? -4.040 -9.470 -12.014 1.00 92.06 101 GLY A O 1
ATOM 852 N N . LEU A 1 102 ? -3.768 -8.585 -9.972 1.00 92.25 102 LEU A N 1
ATOM 853 C CA . LEU A 1 102 ? -5.198 -8.336 -9.741 1.00 92.25 102 LEU A CA 1
ATOM 854 C C . LEU A 1 102 ? -5.769 -7.290 -10.713 1.00 92.25 102 LEU A C 1
ATOM 856 O O . LEU A 1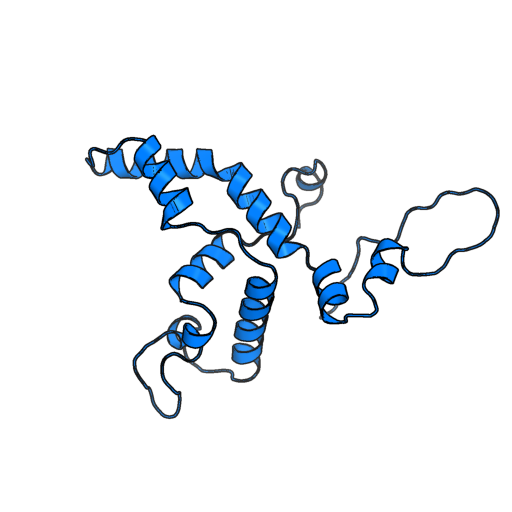 102 ? -6.893 -7.447 -11.198 1.00 92.25 102 LEU A O 1
ATOM 860 N N . PHE A 1 103 ? -5.007 -6.239 -11.032 1.00 90.94 103 PHE A N 1
ATOM 861 C CA . PHE A 1 103 ? -5.408 -5.255 -12.041 1.00 90.94 103 PHE A CA 1
ATOM 862 C C . PHE A 1 103 ? -5.461 -5.865 -13.446 1.00 90.94 103 PHE A C 1
ATOM 864 O O . PHE A 1 103 ? -6.452 -5.669 -14.148 1.00 90.94 103 PHE A O 1
ATOM 871 N N . ILE A 1 104 ? -4.456 -6.655 -13.836 1.00 91.00 104 ILE A N 1
ATOM 872 C CA . ILE A 1 104 ? -4.433 -7.369 -15.122 1.00 91.00 104 ILE A CA 1
ATOM 873 C C . ILE A 1 104 ? -5.607 -8.344 -15.215 1.00 91.00 104 ILE A C 1
ATOM 875 O O . ILE A 1 104 ? -6.337 -8.320 -16.202 1.00 91.00 104 ILE A O 1
ATOM 879 N N . ALA A 1 105 ? -5.868 -9.133 -14.171 1.00 88.88 105 ALA A N 1
ATOM 880 C CA . ALA A 1 105 ? -7.010 -10.044 -14.130 1.00 88.88 105 ALA A CA 1
ATOM 881 C C . ALA A 1 105 ? -8.341 -9.302 -14.347 1.00 88.88 105 ALA A C 1
ATOM 883 O O . ALA A 1 105 ? -9.204 -9.772 -15.088 1.00 88.88 105 ALA A O 1
ATOM 884 N N . ARG A 1 106 ? -8.499 -8.106 -13.759 1.00 85.81 106 ARG A N 1
ATOM 885 C CA . ARG A 1 106 ? -9.686 -7.265 -13.971 1.00 85.81 106 ARG A CA 1
ATOM 886 C C . ARG A 1 106 ? -9.779 -6.679 -15.383 1.00 85.81 106 ARG A C 1
ATOM 888 O O . ARG A 1 106 ? -10.898 -6.447 -15.852 1.00 85.81 106 ARG A O 1
ATOM 895 N N . MET A 1 107 ? -8.644 -6.392 -16.019 1.00 89.00 107 MET A N 1
ATOM 896 C CA . MET A 1 107 ? -8.588 -5.904 -17.401 1.00 89.00 107 MET A CA 1
ATOM 897 C C . MET A 1 107 ? -8.937 -7.013 -18.400 1.00 89.00 107 MET A C 1
ATOM 899 O O . MET A 1 107 ? -9.709 -6.768 -19.320 1.00 89.00 107 MET A O 1
ATOM 903 N N . LEU A 1 108 ? -8.429 -8.231 -18.184 1.00 85.06 108 LEU A N 1
ATOM 904 C CA . LEU A 1 108 ? -8.689 -9.394 -19.042 1.00 85.06 108 LEU A CA 1
ATOM 905 C C . LEU A 1 108 ? -10.115 -9.933 -18.895 1.00 85.06 108 LEU A C 1
ATOM 907 O O . LEU A 1 108 ? -10.723 -10.352 -19.875 1.00 85.06 108 LEU A O 1
ATOM 911 N N . CYS A 1 109 ? -10.665 -9.887 -17.682 1.00 77.88 109 CYS A N 1
ATOM 912 C CA . CYS A 1 109 ? -12.039 -10.280 -17.395 1.00 77.88 109 CYS A CA 1
ATOM 913 C C . CYS A 1 109 ? -12.851 -9.039 -17.000 1.00 77.88 109 CYS A C 1
ATOM 915 O O . CYS A 1 109 ? -13.067 -8.809 -15.801 1.00 77.88 109 CYS A O 1
ATOM 917 N N . PRO A 1 110 ? -13.300 -8.215 -17.970 1.00 69.69 110 PRO A N 1
ATOM 918 C CA . PRO A 1 110 ? -14.045 -6.997 -17.694 1.00 69.69 110 PRO A CA 1
ATOM 919 C C . PRO A 1 110 ? -15.420 -7.332 -17.110 1.00 69.69 110 PRO A C 1
ATOM 921 O O . PRO A 1 110 ? -16.428 -7.461 -17.799 1.00 69.69 110 PRO A O 1
ATOM 924 N N . HIS A 1 111 ? -15.468 -7.490 -15.793 1.00 70.31 111 HIS A N 1
ATOM 925 C CA . HIS A 1 111 ? -16.697 -7.780 -15.080 1.00 70.31 111 HIS A CA 1
ATOM 926 C C . HIS A 1 111 ? -17.486 -6.482 -14.882 1.00 70.31 111 HIS A C 1
ATOM 928 O O . HIS A 1 111 ? -16.925 -5.488 -14.433 1.00 70.31 111 HIS A O 1
ATOM 934 N N . LYS A 1 112 ? -18.805 -6.467 -15.113 1.00 72.25 112 LYS A N 1
ATOM 935 C CA . LYS A 1 112 ? -19.657 -5.273 -14.873 1.00 72.25 112 LYS A CA 1
ATOM 936 C C . LYS A 1 112 ? -19.751 -4.850 -13.394 1.00 72.25 112 LYS A C 1
ATOM 938 O O . LYS A 1 112 ? -20.447 -3.901 -13.054 1.00 72.25 112 LYS A O 1
ATOM 943 N N . ARG A 1 113 ? -19.083 -5.583 -12.504 1.00 77.00 113 ARG A N 1
ATOM 944 C CA . ARG A 1 113 ? -19.104 -5.389 -11.055 1.00 77.00 113 ARG A CA 1
ATOM 945 C C . ARG A 1 113 ? -17.978 -4.480 -10.588 1.00 77.00 113 ARG A C 1
ATOM 947 O O . ARG A 1 113 ? -16.993 -4.257 -11.302 1.00 77.00 113 ARG A O 1
ATOM 954 N N . ARG A 1 114 ? -18.131 -3.957 -9.371 1.00 84.19 114 ARG A N 1
ATOM 955 C CA . ARG A 1 114 ? -17.110 -3.117 -8.747 1.00 84.19 114 ARG A CA 1
ATOM 956 C C . ARG A 1 114 ? -15.876 -3.972 -8.484 1.00 84.19 114 ARG A C 1
ATOM 958 O O . ARG A 1 114 ? -15.980 -5.145 -8.148 1.00 84.19 114 ARG A O 1
ATOM 965 N N . PHE A 1 115 ? -14.693 -3.373 -8.580 1.00 85.50 115 PHE A N 1
ATOM 966 C CA . PHE A 1 115 ? -13.431 -4.070 -8.312 1.00 85.50 115 PHE A CA 1
ATOM 967 C C . PHE A 1 115 ? -13.402 -4.722 -6.916 1.00 85.50 115 PHE A C 1
ATOM 969 O O . PHE A 1 115 ? -12.926 -5.840 -6.740 1.00 85.50 115 PHE A O 1
ATOM 976 N N . ALA A 1 116 ? -13.994 -4.049 -5.926 1.00 86.00 116 ALA A N 1
ATOM 977 C CA . ALA A 1 116 ? -14.109 -4.549 -4.561 1.00 86.00 116 ALA A CA 1
ATOM 978 C C . ALA A 1 116 ? -14.974 -5.819 -4.426 1.00 86.00 116 ALA A C 1
ATOM 980 O O . ALA A 1 116 ? -14.826 -6.533 -3.430 1.00 86.00 116 ALA A O 1
ATOM 981 N N . ASP A 1 117 ? -15.847 -6.107 -5.397 1.00 84.69 117 ASP A N 1
ATOM 982 C CA . ASP A 1 117 ? -16.746 -7.264 -5.363 1.00 84.69 117 ASP A CA 1
ATOM 983 C C . ASP A 1 117 ? -15.973 -8.578 -5.561 1.00 84.69 117 ASP A C 1
ATOM 985 O O . ASP A 1 117 ? -16.409 -9.627 -5.108 1.00 84.69 117 ASP A O 1
ATOM 989 N N . HIS A 1 118 ? -14.764 -8.544 -6.130 1.00 84.25 118 HIS A N 1
ATOM 990 C CA . HIS A 1 118 ? -13.916 -9.737 -6.274 1.00 84.25 118 HIS A CA 1
ATOM 991 C C . HIS A 1 118 ? -13.385 -10.298 -4.938 1.00 84.25 118 HIS A C 1
ATOM 993 O O . HIS A 1 118 ? -12.855 -11.412 -4.885 1.00 84.25 118 HIS A O 1
ATOM 999 N N . TRP A 1 119 ? -13.541 -9.549 -3.840 1.00 88.81 119 TRP A N 1
ATOM 1000 C CA . TRP A 1 119 ? -13.251 -10.016 -2.482 1.00 88.81 119 TRP A CA 1
ATOM 1001 C C . TRP A 1 119 ? -14.459 -10.616 -1.763 1.00 88.81 119 TRP A C 1
ATOM 1003 O O . TRP A 1 119 ? -14.309 -11.066 -0.627 1.00 88.81 119 TRP A O 1
ATOM 1013 N N . THR A 1 120 ? -15.650 -10.626 -2.371 1.00 81.81 120 THR A N 1
ATOM 1014 C CA . THR A 1 120 ? -16.833 -11.161 -1.694 1.00 81.81 120 THR A CA 1
ATOM 1015 C C . THR A 1 120 ? -16.717 -12.669 -1.493 1.00 81.81 120 THR A C 1
ATOM 1017 O O . THR A 1 120 ? -16.331 -13.422 -2.391 1.00 81.81 120 THR A O 1
ATOM 1020 N N . SER A 1 121 ? -17.113 -13.117 -0.304 1.00 73.50 121 SER A N 1
ATOM 1021 C CA . SER A 1 121 ? -17.245 -14.540 0.028 1.00 73.50 121 SER A CA 1
ATOM 1022 C C . SER A 1 121 ? -18.527 -15.160 -0.531 1.00 73.50 121 SER A C 1
ATOM 1024 O O . SER A 1 121 ? -18.741 -16.360 -0.383 1.00 73.50 121 SER A O 1
ATOM 1026 N N . THR A 1 122 ? -19.392 -14.366 -1.162 1.00 74.56 122 THR A N 1
ATOM 1027 C CA . THR A 1 122 ? -20.638 -14.821 -1.782 1.00 74.56 122 THR A CA 1
ATOM 1028 C C . THR A 1 122 ? -20.378 -15.180 -3.241 1.00 74.56 122 THR A C 1
ATOM 1030 O O . THR A 1 122 ? -19.746 -14.414 -3.965 1.00 74.56 122 THR A O 1
ATOM 1033 N N . ALA A 1 123 ? -20.833 -16.362 -3.666 1.00 66.06 123 ALA A N 1
ATOM 1034 C CA . ALA A 1 123 ? -20.771 -16.753 -5.070 1.00 66.06 123 ALA A CA 1
ATOM 1035 C C . ALA A 1 123 ? -21.852 -15.962 -5.792 1.00 66.06 123 ALA A C 1
ATOM 1037 O O . ALA A 1 123 ? -22.922 -15.723 -5.229 1.00 66.06 123 ALA A O 1
ATOM 1038 N N . SER A 1 124 ? -21.589 -15.549 -7.023 1.00 63.88 124 SER A N 1
ATOM 1039 C CA . SER A 1 124 ? -22.605 -14.858 -7.796 1.00 63.88 124 SER A CA 1
ATOM 1040 C C . SER A 1 124 ? -22.473 -15.195 -9.268 1.00 63.88 124 SER A C 1
ATOM 1042 O O . SER A 1 124 ? -21.485 -14.838 -9.910 1.00 63.88 124 SER A O 1
ATOM 1044 N N . GLY A 1 125 ? -23.471 -15.913 -9.784 1.00 73.00 125 GLY A N 1
ATOM 1045 C CA . GLY A 1 125 ? -23.393 -16.534 -11.102 1.00 73.00 125 GLY A CA 1
ATOM 1046 C C . GLY A 1 125 ? -22.224 -17.519 -11.177 1.00 73.00 125 GLY A C 1
ATOM 1047 O O . GLY A 1 125 ? -21.964 -18.254 -10.228 1.00 73.00 125 GLY A O 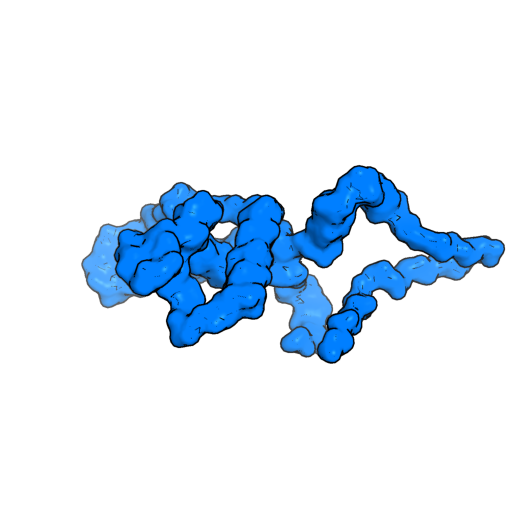1
ATOM 1048 N N . ALA A 1 126 ? -21.494 -17.491 -12.291 1.00 69.19 126 ALA A N 1
ATOM 1049 C CA . ALA A 1 126 ? -20.351 -18.367 -12.547 1.00 69.19 126 ALA A CA 1
ATOM 1050 C C . ALA A 1 126 ? -19.028 -17.902 -11.897 1.00 69.19 126 ALA A C 1
ATOM 1052 O O . ALA A 1 126 ? -17.994 -18.527 -12.111 1.00 69.19 126 ALA A O 1
ATOM 1053 N N . VAL A 1 127 ? -19.021 -16.806 -11.124 1.00 63.53 127 VAL A N 1
ATOM 1054 C CA . VAL A 1 127 ? -17.790 -16.292 -10.504 1.00 63.53 127 VAL A CA 1
ATOM 1055 C C . VAL A 1 127 ? -17.507 -17.027 -9.188 1.00 63.53 127 VAL A C 1
ATOM 1057 O O . VAL A 1 127 ? -18.320 -16.939 -8.257 1.00 63.53 127 VAL A O 1
ATOM 1060 N N . PRO A 1 128 ? -16.355 -17.713 -9.062 1.00 67.06 128 PRO A N 1
ATOM 1061 C CA . PRO A 1 128 ? -15.991 -18.405 -7.835 1.00 67.06 128 PRO A CA 1
ATOM 1062 C C . PRO A 1 128 ? -15.696 -17.423 -6.693 1.00 67.06 128 PRO A C 1
ATOM 1064 O O . PRO A 1 128 ? -15.118 -16.353 -6.887 1.00 67.06 128 PRO A O 1
ATOM 1067 N N . LYS A 1 129 ? -16.084 -17.810 -5.472 1.00 69.94 129 LYS A N 1
ATOM 1068 C CA . LYS A 1 129 ? -15.893 -17.032 -4.234 1.00 69.94 129 LYS A CA 1
ATOM 1069 C C . LYS A 1 129 ? -14.415 -16.730 -3.971 1.00 69.94 129 LYS A C 1
ATOM 1071 O O . LYS A 1 129 ? -13.550 -17.557 -4.249 1.00 69.94 129 LYS A O 1
ATOM 1076 N N . ARG A 1 130 ? -14.142 -15.591 -3.315 1.00 72.31 130 ARG A N 1
ATOM 1077 C CA . ARG A 1 130 ? -12.800 -15.203 -2.827 1.00 72.31 130 ARG A CA 1
ATOM 1078 C C . ARG A 1 130 ? -11.716 -15.139 -3.918 1.00 72.31 130 ARG A C 1
ATOM 1080 O O . ARG A 1 130 ? -10.548 -15.309 -3.583 1.00 72.31 130 ARG A O 1
ATOM 1087 N N . THR A 1 131 ? -12.056 -14.847 -5.176 1.00 80.88 131 THR A N 1
ATOM 1088 C CA . THR A 1 131 ? -11.092 -14.857 -6.296 1.00 80.88 131 THR A CA 1
ATOM 1089 C C . THR A 1 131 ? -9.848 -14.018 -5.994 1.00 80.88 131 THR A C 1
ATOM 1091 O O . THR A 1 131 ? -8.729 -14.484 -6.154 1.00 80.88 131 THR A O 1
ATOM 1094 N N . PHE A 1 132 ? -10.019 -12.799 -5.469 1.00 88.81 132 PHE A N 1
ATOM 1095 C CA . PHE A 1 132 ? -8.876 -11.950 -5.101 1.00 88.81 132 PHE A CA 1
ATOM 1096 C C . PHE A 1 132 ? -8.385 -12.200 -3.675 1.00 88.81 132 PHE A C 1
ATOM 1098 O O . PHE A 1 132 ? -7.194 -12.081 -3.386 1.00 88.81 132 PHE A O 1
ATOM 1105 N N . GLY A 1 133 ? -9.297 -12.595 -2.783 1.00 88.25 133 GLY A N 1
ATOM 1106 C CA . GLY A 1 133 ? -9.004 -12.867 -1.375 1.00 88.25 133 GLY A CA 1
ATOM 1107 C C . GLY A 1 133 ? -8.064 -14.053 -1.132 1.00 88.25 133 GLY A C 1
ATOM 1108 O O . GLY A 1 133 ? -7.583 -14.198 -0.012 1.00 88.25 133 GLY A O 1
ATOM 1109 N N . GLN A 1 134 ? -7.817 -14.891 -2.142 1.00 88.38 134 GLN A N 1
ATOM 1110 C CA . GLN A 1 134 ? -6.799 -15.947 -2.108 1.00 88.38 134 GLN A CA 1
ATOM 1111 C C . GLN A 1 134 ? -5.371 -15.397 -2.238 1.00 88.38 134 GLN A C 1
ATOM 1113 O O . GLN A 1 134 ? -4.449 -15.977 -1.677 1.00 88.38 134 GLN A O 1
ATOM 1118 N N . HIS A 1 135 ? -5.190 -14.265 -2.925 1.00 89.94 135 HIS A N 1
ATOM 1119 C CA . HIS A 1 135 ? -3.873 -13.666 -3.155 1.00 89.94 135 HIS A CA 1
ATOM 1120 C C . HIS A 1 135 ? -3.555 -12.562 -2.144 1.00 89.94 135 HIS A C 1
ATOM 1122 O O . HIS A 1 135 ? -2.467 -12.522 -1.576 1.00 89.94 135 HIS A O 1
ATOM 1128 N N . VAL A 1 136 ? -4.504 -11.652 -1.909 1.00 91.81 136 VAL A N 1
ATOM 1129 C CA . VAL A 1 136 ? -4.345 -10.515 -0.990 1.00 91.81 136 VAL A CA 1
ATOM 1130 C C . VAL A 1 136 ? -5.688 -10.237 -0.323 1.00 91.81 136 VAL A C 1
ATOM 1132 O O . VAL A 1 136 ? -6.716 -10.218 -0.990 1.00 91.81 136 VAL A O 1
ATOM 1135 N N . SER A 1 137 ? -5.725 -9.986 0.989 1.00 92.25 137 SER A N 1
ATOM 1136 C CA . SER A 1 137 ? -6.980 -9.609 1.659 1.00 92.25 137 SER A CA 1
ATOM 1137 C C . SER A 1 137 ? -7.425 -8.193 1.268 1.00 92.25 137 SER A C 1
ATOM 1139 O O . SER A 1 137 ? -6.594 -7.318 1.035 1.00 92.25 137 SER A O 1
ATOM 1141 N N . LYS A 1 138 ? -8.738 -7.920 1.253 1.00 92.69 138 LYS A N 1
ATOM 1142 C CA . LYS A 1 138 ? -9.274 -6.592 0.884 1.00 92.69 138 LYS A CA 1
ATOM 1143 C C . LYS A 1 138 ? -8.683 -5.471 1.743 1.00 92.69 138 LYS A C 1
ATOM 1145 O O . LYS A 1 138 ? -8.314 -4.419 1.230 1.00 92.69 138 LYS A O 1
ATOM 1150 N N . ALA A 1 139 ? -8.566 -5.719 3.049 1.00 92.56 139 ALA A N 1
ATOM 1151 C CA . ALA A 1 139 ? -7.971 -4.777 3.990 1.00 92.56 139 ALA A CA 1
ATOM 1152 C C . ALA A 1 139 ? -6.488 -4.526 3.676 1.00 92.56 139 ALA A C 1
ATOM 1154 O O . ALA A 1 139 ? -6.060 -3.375 3.639 1.00 92.56 139 ALA A O 1
ATOM 1155 N N . ARG A 1 140 ? -5.712 -5.582 3.388 1.00 93.88 140 ARG A N 1
ATOM 1156 C CA . ARG A 1 140 ? -4.298 -5.446 3.019 1.00 93.88 140 ARG A CA 1
ATOM 1157 C C . ARG A 1 140 ? -4.131 -4.690 1.702 1.00 93.88 140 ARG A C 1
ATOM 1159 O O . ARG A 1 140 ? -3.327 -3.765 1.655 1.00 93.88 140 ARG A O 1
ATOM 1166 N N . PHE A 1 141 ? -4.926 -5.019 0.683 1.00 94.25 141 PHE A N 1
ATOM 1167 C CA . PHE A 1 141 ? -4.928 -4.315 -0.600 1.00 94.25 141 PHE A CA 1
ATOM 1168 C C . PHE A 1 141 ? -5.212 -2.821 -0.419 1.00 94.25 141 PHE A C 1
ATOM 1170 O O . PHE A 1 141 ? -4.425 -1.992 -0.862 1.00 94.25 141 PHE A O 1
ATOM 1177 N N . GLY A 1 142 ? -6.274 -2.467 0.313 1.00 93.94 142 GLY A N 1
ATOM 1178 C CA . GLY A 1 142 ? -6.605 -1.067 0.588 1.00 93.94 142 GLY A CA 1
ATOM 1179 C C . GLY A 1 142 ? -5.479 -0.319 1.306 1.00 93.94 142 GLY A C 1
ATOM 1180 O O . GLY A 1 142 ? -5.165 0.813 0.949 1.00 93.94 142 GLY A O 1
ATOM 1181 N N . ARG A 1 143 ? -4.809 -0.966 2.269 1.00 92.94 143 ARG A N 1
ATOM 1182 C CA . ARG A 1 143 ? -3.659 -0.376 2.973 1.00 92.94 143 ARG A CA 1
ATOM 1183 C C . ARG A 1 143 ? -2.447 -0.175 2.066 1.00 92.94 143 ARG A C 1
ATOM 1185 O O . ARG A 1 143 ? -1.758 0.827 2.235 1.00 92.94 143 ARG A O 1
ATOM 1192 N N . MET A 1 144 ? -2.191 -1.083 1.125 1.00 94.12 144 MET A N 1
ATOM 1193 C CA . MET A 1 144 ? -1.132 -0.899 0.129 1.00 94.12 144 MET A CA 1
ATOM 1194 C C . MET A 1 144 ? -1.464 0.248 -0.816 1.00 94.12 144 MET A C 1
ATOM 1196 O O . MET A 1 144 ? -0.659 1.159 -0.939 1.00 94.12 144 MET A O 1
ATOM 1200 N N . MET A 1 145 ? -2.666 0.255 -1.399 1.00 93.62 145 MET A N 1
ATOM 1201 C CA . MET A 1 145 ? -3.093 1.313 -2.319 1.00 93.62 145 MET A CA 1
ATOM 1202 C C . MET A 1 145 ? -3.068 2.698 -1.665 1.00 93.62 145 MET A C 1
ATOM 1204 O O . MET A 1 145 ? -2.650 3.655 -2.299 1.00 93.62 145 MET A O 1
ATOM 1208 N N . HIS A 1 146 ? -3.448 2.806 -0.388 1.00 92.31 146 HIS A N 1
ATOM 1209 C CA . HIS A 1 146 ? -3.400 4.073 0.348 1.00 92.31 146 HIS A CA 1
ATOM 1210 C C . HIS A 1 146 ? -1.975 4.607 0.565 1.00 92.31 146 HIS A C 1
ATOM 1212 O O . HIS A 1 146 ? -1.789 5.809 0.711 1.00 92.31 146 HIS A O 1
ATOM 1218 N N . ASN A 1 147 ? -0.973 3.727 0.624 1.00 93.00 147 ASN A N 1
ATOM 1219 C CA . ASN A 1 147 ? 0.423 4.119 0.820 1.00 93.00 147 ASN A CA 1
ATOM 1220 C C . ASN A 1 147 ? 1.248 3.998 -0.468 1.00 93.00 147 ASN A C 1
ATOM 1222 O O . ASN A 1 147 ? 2.461 4.177 -0.407 1.00 93.00 147 ASN A O 1
ATOM 1226 N N . LEU A 1 148 ? 0.624 3.693 -1.612 1.00 93.19 148 LEU A N 1
ATOM 1227 C CA . LEU A 1 148 ? 1.323 3.434 -2.866 1.00 93.19 148 LEU A CA 1
ATOM 1228 C C . LEU A 1 148 ? 1.969 4.716 -3.394 1.00 93.19 148 LEU A C 1
ATOM 1230 O O . LEU A 1 148 ? 1.269 5.669 -3.716 1.00 93.19 148 LEU A O 1
ATOM 1234 N N . HIS A 1 149 ? 3.294 4.712 -3.500 1.00 90.75 149 HIS A N 1
ATOM 1235 C CA . HIS A 1 149 ? 4.088 5.814 -4.038 1.00 90.75 149 HIS A CA 1
ATOM 1236 C C . HIS A 1 149 ? 5.097 5.292 -5.056 1.00 90.75 149 HIS A C 1
ATOM 1238 O O . HIS A 1 149 ? 5.634 4.192 -4.909 1.00 90.75 149 HIS A O 1
ATOM 1244 N N . PHE A 1 150 ? 5.333 6.092 -6.095 1.00 86.88 150 PHE A N 1
ATOM 1245 C CA . PHE A 1 150 ? 6.235 5.767 -7.203 1.00 86.88 150 PHE A CA 1
ATOM 1246 C C . PHE A 1 150 ? 7.583 6.489 -7.095 1.00 86.88 150 PHE A C 1
ATOM 1248 O O . PHE A 1 150 ? 8.573 6.013 -7.643 1.00 86.88 150 PHE A O 1
ATOM 1255 N N . THR A 1 151 ? 7.623 7.607 -6.372 1.00 83.44 151 THR A N 1
ATOM 1256 C CA . THR A 1 151 ? 8.760 8.528 -6.294 1.00 83.44 151 THR A CA 1
ATOM 1257 C C . THR A 1 151 ? 9.004 8.993 -4.862 1.00 83.44 151 THR A C 1
ATOM 1259 O O . THR A 1 151 ? 8.121 8.919 -4.002 1.00 83.44 151 THR A O 1
ATOM 1262 N N . ASP A 1 152 ? 10.209 9.506 -4.613 1.00 83.94 152 ASP A N 1
ATOM 1263 C CA . ASP A 1 152 ? 10.534 10.186 -3.365 1.00 83.94 152 ASP A CA 1
ATOM 1264 C C . ASP A 1 152 ? 9.960 11.612 -3.384 1.00 83.94 152 ASP A C 1
ATOM 1266 O O . ASP A 1 152 ? 10.536 12.524 -3.971 1.00 83.94 152 ASP A O 1
ATOM 1270 N N . ASN A 1 153 ? 8.839 11.819 -2.693 1.00 75.06 153 ASN A N 1
ATOM 1271 C CA . ASN A 1 153 ? 8.176 13.126 -2.650 1.00 75.06 153 ASN A CA 1
ATOM 1272 C C . ASN A 1 153 ? 8.930 14.198 -1.838 1.00 75.06 153 ASN A C 1
ATOM 1274 O O . ASN A 1 153 ? 8.518 15.354 -1.845 1.00 75.06 153 ASN A O 1
ATOM 1278 N N . THR A 1 154 ? 10.011 13.842 -1.140 1.00 78.12 154 THR A N 1
ATOM 1279 C CA . THR A 1 154 ? 10.877 14.802 -0.430 1.00 78.12 154 THR A CA 1
ATOM 1280 C C . THR A 1 154 ? 12.125 15.187 -1.221 1.00 78.12 154 THR A C 1
ATOM 1282 O O . THR A 1 154 ? 12.901 16.012 -0.747 1.00 78.12 154 THR A O 1
ATOM 1285 N N . ASP A 1 155 ? 12.344 14.600 -2.404 1.00 78.50 155 ASP A N 1
ATOM 1286 C CA . ASP A 1 155 ? 13.384 15.076 -3.320 1.00 78.50 155 ASP A CA 1
ATOM 1287 C C . ASP A 1 155 ? 13.082 16.538 -3.676 1.00 78.50 155 ASP A C 1
ATOM 1289 O O . ASP A 1 155 ? 11.942 16.870 -3.989 1.00 78.50 155 ASP A O 1
ATOM 1293 N N . ALA A 1 156 ? 14.085 17.419 -3.639 1.00 78.06 156 ALA A N 1
ATOM 1294 C CA . ALA A 1 156 ? 13.912 18.845 -3.925 1.00 78.06 156 ALA A CA 1
ATOM 1295 C C . ALA A 1 156 ? 13.261 19.104 -5.298 1.00 78.06 156 ALA A C 1
ATOM 1297 O O . ALA A 1 156 ? 12.594 20.119 -5.493 1.00 78.06 156 ALA A O 1
ATOM 1298 N N . ARG A 1 157 ? 13.413 18.163 -6.238 1.00 78.06 157 ARG A N 1
ATOM 1299 C CA . ARG A 1 157 ? 12.780 18.212 -7.560 1.00 78.06 157 ARG A CA 1
ATOM 1300 C C . ARG A 1 157 ? 11.261 18.051 -7.520 1.00 78.06 157 ARG A C 1
ATOM 1302 O O . ARG A 1 157 ? 10.601 18.515 -8.441 1.00 78.06 157 ARG A O 1
ATOM 1309 N N . SER A 1 158 ? 10.688 17.473 -6.461 1.00 73.31 158 SER A N 1
ATOM 1310 C CA . SER A 1 158 ? 9.230 17.357 -6.308 1.00 73.31 158 SER A CA 1
ATOM 1311 C C . SER A 1 158 ? 8.535 18.720 -6.186 1.00 73.31 158 SER A C 1
ATOM 1313 O O . SER A 1 158 ? 7.351 18.839 -6.493 1.00 73.31 158 SER A O 1
ATOM 1315 N N . ALA A 1 159 ? 9.262 19.763 -5.763 1.00 74.12 159 ALA A N 1
ATOM 1316 C CA . ALA A 1 159 ? 8.733 21.119 -5.646 1.00 74.12 159 ALA A CA 1
ATOM 1317 C C . ALA A 1 159 ? 8.616 21.838 -7.001 1.00 74.12 159 ALA A C 1
ATOM 1319 O O . ALA A 1 159 ? 7.805 22.755 -7.140 1.00 74.12 159 ALA A O 1
ATOM 1320 N N . THR A 1 160 ? 9.425 21.445 -7.989 1.00 80.00 160 THR A N 1
ATOM 1321 C CA . THR A 1 160 ? 9.520 22.115 -9.294 1.00 80.00 160 THR A CA 1
ATOM 1322 C C . THR A 1 160 ? 8.915 21.300 -10.434 1.00 80.00 160 THR A C 1
ATOM 1324 O O . THR A 1 160 ? 8.408 21.893 -11.383 1.00 80.00 160 THR A O 1
ATOM 1327 N N . ASP A 1 161 ? 8.920 19.971 -10.333 1.00 72.62 161 ASP A N 1
ATOM 1328 C CA . ASP A 1 161 ? 8.347 19.054 -11.319 1.00 72.62 161 ASP A CA 1
ATOM 1329 C C . ASP A 1 161 ? 7.025 18.479 -10.785 1.00 72.62 161 ASP A C 1
ATOM 1331 O O . ASP A 1 161 ? 7.002 17.565 -9.957 1.00 72.62 161 ASP A O 1
ATOM 1335 N N . ARG A 1 162 ? 5.903 19.071 -11.216 1.00 62.62 162 ARG A N 1
ATOM 1336 C CA . ARG A 1 162 ? 4.566 18.550 -10.907 1.00 62.62 162 ARG A CA 1
ATOM 1337 C C . ARG A 1 162 ? 4.243 17.419 -11.882 1.00 62.62 162 ARG A C 1
ATOM 1339 O O . ARG A 1 162 ? 4.004 17.685 -13.058 1.00 62.62 162 ARG A O 1
ATOM 1346 N N . ALA A 1 163 ? 4.229 16.194 -11.359 1.00 57.66 163 ALA A N 1
ATOM 1347 C CA . ALA A 1 163 ? 3.700 15.009 -12.035 1.00 57.66 163 ALA A CA 1
ATOM 1348 C C . ALA A 1 163 ? 2.185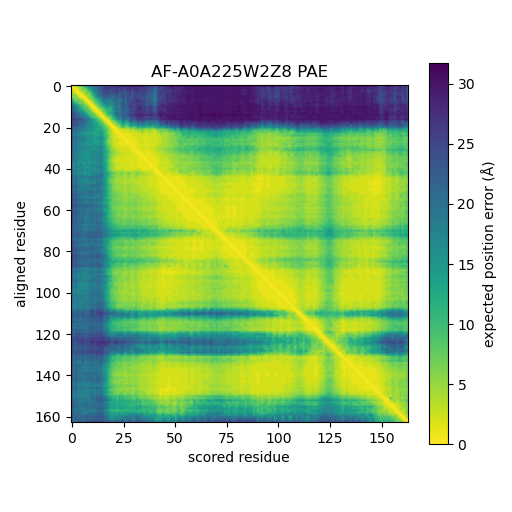 15.100 -12.284 1.00 57.66 163 ALA A C 1
ATOM 1350 O O . ALA A 1 163 ? 1.480 15.723 -11.453 1.00 57.66 163 ALA A O 1
#

Solvent-accessible surface area (backbone atoms only — not comparable to full-atom values): 10154 Å² total; per-residue (Å²): 137,84,81,78,86,72,86,91,86,83,85,86,76,95,75,82,96,67,86,83,80,72,76,53,70,78,53,58,76,26,61,94,34,69,67,55,43,54,46,67,80,49,50,32,36,61,27,13,44,50,50,45,62,74,45,42,63,65,50,37,51,54,55,38,52,56,37,49,76,68,72,45,95,73,55,62,65,58,47,40,49,44,46,58,72,74,70,45,71,89,57,48,63,66,56,54,51,50,53,52,50,55,52,49,52,46,66,77,51,75,58,100,62,61,80,75,57,44,50,35,79,64,66,58,87,92,47,68,52,28,65,44,45,75,81,48,44,67,68,57,49,51,56,46,64,76,37,62,29,79,58,67,76,80,44,78,60,50,81,75,54,83,129

Sequence (163 aa):
MYIVFRYYYASCVIEGLRWITGPTEEVLSKVESPLQLFLFFLPCARESNRYYQRHLNERVDRMYQNRVASNEEVTREAVLLNETEKKHKTIKTQEIIHCIGLFIARMLCPHKRRFADHWTSTASGAVPKRTFGQHVSKARFGRMMHNLHFTDNTDARSATDRA

Organism: NCBI:txid4795

Secondary structure (DSSP, 8-state):
------SS------SSS----S--HHHHTTTT-HHHHHHHT-THHHHHHHHHHHTHHHHHHHHHHHHHHTT----HHHHHHIIIIII--PPPHHHHHHHHHHHHHHHHS--SS-GGGGG-SS-BTTBPTTTTTTTS-HHHHHHHHHH--SS-TTSGGGGT---

Foldseek 3Di:
DDDPPDDDPDDDDDDDDDPPPDDDPVLVVQPVPPLSNVVVLFCFLVQLQVQCVVCLLVVLVVVVVVCVVVVHPDDSVRSSCCCPPPQDDRRDSVVVVLVVVLVVVCVVVVDPDDSLCCCAQDDDPPRHGRNSVVRPHPSRSVVCVVSGDRDNCPPPCVVVDPD

Radius of gyration: 21.24 Å; Cα contacts (8 Å, |Δi|>4): 102; chains: 1; bounding box: 61×40×53 Å

Mean predicted aligned error: 10.06 Å

pLDDT: mean 82.54, std 16.8, range [27.44, 97.81]